Protein AF-A0A7W1QW73-F1 (afdb_monomer)

Secondary structure (DSSP, 8-state):
--EEEEEE--STT----HHHHHHHHHHTGGG-SSEEEEEEE-TT--EEEEEEES-GGG-GGGGGGGTT-SEEEEEEE--SSS-SSSGGGSSPEEETTEEEEEEE--TTHHHHHHHHT---SSS-THHHHHHHHHH---SSHHHHHHHHHHH--S-EEEEEE-

Solvent-accessible surface area (backbone atoms only — not comparable to full-atom values): 8758 Å² total; per-residue (Å²): 101,45,42,72,52,76,50,73,46,91,48,97,87,45,49,53,56,65,70,57,53,50,47,52,40,60,78,40,41,92,24,9,58,40,16,25,17,32,37,32,27,33,83,86,69,49,78,48,73,51,66,46,62,37,41,53,71,84,47,59,75,64,58,61,80,47,52,54,15,34,33,36,41,30,32,26,33,44,70,85,51,45,59,40,88,43,61,69,36,40,42,52,33,61,28,70,95,21,38,32,35,73,41,67,50,54,76,47,34,67,64,49,33,64,76,68,67,56,82,74,89,42,63,26,47,66,40,54,48,19,52,38,30,49,66,40,84,48,93,42,72,70,49,10,48,48,53,30,56,72,72,55,41,65,58,78,46,75,50,74,52,117

Nearest PDB structures (foldseek):
  2j6h-assembly1_B  TM=8.435E-01  e=1.131E-10  Escherichia coli
  1xfg-assembly1_A  TM=8.187E-01  e=6.466E-11  Escherichia coli
  3ooj-assembly1_G  TM=8.002E-01  e=7.279E-10  Escherichia coli
  3ooj-assembly1_D  TM=8.024E-01  e=1.354E-09  Escherichia coli
  3ooj-assembly1_E  TM=8.058E-01  e=2.852E-09  Escherichia coli

Sequence (162 aa):
MCAIFGFIARRPDARVNLRTLAAIARGNVARGPHAFGFAWVDVLGRLRMYKQTGRLVDHLGVLSMARDARMLIGHLRYATHGDAGNNLNNHPHPADGGWIVHNGVLRNYEPLIARHRLRPVSECDSEALGLLIEQSEDPSLSGRVADAVNAADGPLAMLGIW

Foldseek 3Di:
DKDKDKDAAPDLPDFDDLVVVLVVLVVCQVRAAFKKKKWFQFNVRDIDMDIATGRCNVVSVVCVVRRRGNIMMMMRDDDDWAHSNDRLQYDFAAAQNKTKDKDKDQPCLVVLCVVVVNDRPTRHSNNSLRSQLNPDPDPDSVVSNVRSVVPTDTDIDMDMDD

pLDDT: mean 95.49, std 3.44, range [77.88, 98.69]

Structure (mmCIF, N/CA/C/O backbone):
data_AF-A0A7W1QW73-F1
#
_entry.id   AF-A0A7W1QW73-F1
#
loop_
_atom_site.group_PDB
_atom_site.id
_atom_site.type_symbol
_atom_site.label_atom_id
_atom_site.label_alt_id
_atom_site.label_comp_id
_atom_site.label_asym_id
_atom_site.label_entity_id
_atom_site.label_seq_id
_atom_site.pdbx_PDB_ins_code
_atom_site.Cartn_x
_atom_site.Cartn_y
_atom_site.Cartn_z
_atom_site.occupancy
_atom_site.B_iso_or_equiv
_atom_site.auth_seq_id
_atom_site.auth_comp_id
_atom_site.auth_asym_id
_atom_site.auth_atom_id
_atom_site.pdbx_PDB_model_num
ATOM 1 N N . MET A 1 1 ? 12.826 6.881 -5.080 1.00 79.06 1 MET A N 1
ATOM 2 C CA . MET A 1 1 ? 11.588 7.164 -4.315 1.00 79.06 1 MET A CA 1
ATOM 3 C C . MET A 1 1 ? 10.463 6.355 -4.926 1.00 79.06 1 MET A C 1
ATOM 5 O O . MET A 1 1 ? 10.269 6.492 -6.130 1.00 79.06 1 MET A O 1
ATOM 9 N N . CYS A 1 2 ? 9.765 5.552 -4.118 1.00 92.50 2 CYS A N 1
ATOM 10 C CA . CYS A 1 2 ? 8.675 4.666 -4.533 1.00 92.50 2 CYS A CA 1
ATOM 11 C C . CYS A 1 2 ? 7.541 5.403 -5.261 1.00 92.50 2 CYS A C 1
ATOM 13 O O . CYS A 1 2 ? 7.473 6.635 -5.253 1.00 92.50 2 CYS A O 1
ATOM 15 N N . ALA A 1 3 ? 6.620 4.653 -5.865 1.00 95.25 3 ALA A N 1
ATOM 16 C CA . ALA A 1 3 ? 5.359 5.178 -6.385 1.00 95.25 3 ALA A CA 1
ATOM 17 C C . ALA A 1 3 ? 4.173 4.429 -5.773 1.00 95.25 3 ALA A C 1
ATOM 19 O O . ALA A 1 3 ? 4.196 3.205 -5.699 1.00 95.25 3 ALA A O 1
ATOM 20 N N . ILE A 1 4 ? 3.128 5.165 -5.393 1.00 97.25 4 ILE A N 1
ATOM 21 C CA . ILE A 1 4 ? 1.820 4.618 -5.016 1.00 97.25 4 ILE A CA 1
ATOM 22 C C . ILE A 1 4 ? 0.773 5.041 -6.041 1.00 97.25 4 ILE A C 1
ATOM 24 O O . ILE A 1 4 ? 0.885 6.109 -6.644 1.00 97.25 4 ILE A O 1
ATOM 28 N N . PHE A 1 5 ? -0.242 4.211 -6.243 1.00 96.50 5 PHE A N 1
ATOM 29 C CA . PHE A 1 5 ? -1.367 4.507 -7.125 1.00 96.50 5 PHE A CA 1
ATOM 30 C C . PHE A 1 5 ? -2.651 3.880 -6.592 1.00 96.50 5 PHE A C 1
ATOM 32 O O . PHE A 1 5 ? -2.610 2.901 -5.851 1.00 96.50 5 PHE A O 1
ATOM 39 N N . GLY A 1 6 ? -3.795 4.439 -6.984 1.00 95.75 6 GLY A N 1
ATOM 40 C CA . GLY A 1 6 ? -5.100 3.943 -6.573 1.00 95.75 6 GLY A CA 1
ATOM 41 C C . GLY A 1 6 ? -6.162 4.111 -7.654 1.00 95.75 6 GLY A C 1
ATOM 42 O O . GLY A 1 6 ? -6.037 4.944 -8.552 1.00 95.75 6 GLY A O 1
ATOM 43 N N . PHE A 1 7 ? -7.212 3.305 -7.564 1.00 95.38 7 PHE A N 1
ATOM 44 C CA . PHE A 1 7 ? -8.384 3.340 -8.429 1.00 95.38 7 PHE A CA 1
ATOM 45 C C . PHE A 1 7 ? -9.642 3.090 -7.596 1.00 95.38 7 PHE A C 1
ATOM 47 O O . PHE A 1 7 ? -9.661 2.176 -6.775 1.00 95.38 7 PHE A O 1
ATOM 54 N N . ILE A 1 8 ? -10.704 3.863 -7.842 1.00 95.19 8 ILE A N 1
ATOM 55 C CA . ILE A 1 8 ? -12.027 3.665 -7.237 1.00 95.19 8 ILE A CA 1
ATOM 56 C C . ILE A 1 8 ? -13.096 3.798 -8.327 1.00 95.19 8 ILE A C 1
ATOM 58 O O . ILE A 1 8 ? -13.215 4.833 -8.990 1.00 95.19 8 ILE A O 1
ATOM 62 N N . ALA A 1 9 ? -13.900 2.753 -8.503 1.00 93.00 9 ALA A N 1
ATOM 63 C CA . ALA A 1 9 ? -15.020 2.725 -9.432 1.00 93.00 9 ALA A CA 1
ATOM 64 C C . ALA A 1 9 ? -16.237 3.467 -8.859 1.00 93.00 9 ALA A C 1
ATOM 66 O O . ALA A 1 9 ? -16.893 2.985 -7.937 1.00 93.00 9 ALA A O 1
ATOM 67 N N . ARG A 1 10 ? -16.602 4.602 -9.468 1.00 89.31 10 ARG A N 1
ATOM 68 C CA . ARG A 1 10 ? -17.784 5.392 -9.067 1.00 89.31 10 ARG A CA 1
ATOM 69 C C . ARG A 1 10 ? -19.123 4.800 -9.520 1.00 89.31 10 ARG A C 1
ATOM 71 O O . ARG A 1 10 ? -20.143 5.090 -8.909 1.00 89.31 10 ARG A O 1
ATOM 78 N N . ARG A 1 11 ? -19.134 3.989 -10.583 1.00 91.06 11 ARG A N 1
ATOM 79 C CA . ARG A 1 11 ? -20.355 3.359 -11.117 1.00 91.06 11 ARG A CA 1
ATOM 80 C C . ARG A 1 11 ? -20.393 1.859 -10.797 1.00 91.06 11 ARG A C 1
ATOM 82 O O . ARG A 1 11 ? -19.324 1.245 -10.772 1.00 91.06 11 ARG A O 1
ATOM 89 N N . PRO A 1 12 ? -21.577 1.252 -10.589 1.00 83.75 12 PRO A N 1
ATOM 90 C CA . PRO A 1 12 ? -21.711 -0.174 -10.269 1.00 83.75 12 PRO A CA 1
ATOM 91 C C . PRO A 1 12 ? -21.102 -1.139 -11.293 1.00 83.75 12 PRO A C 1
ATOM 93 O O . PRO A 1 12 ? -20.602 -2.202 -10.925 1.00 83.75 12 PRO A O 1
ATOM 96 N N . ASP A 1 13 ? -21.113 -0.764 -12.568 1.00 88.00 13 ASP A N 1
ATOM 97 C CA . ASP A 1 13 ? -20.599 -1.517 -13.718 1.00 88.00 13 ASP A CA 1
ATOM 98 C C . ASP A 1 13 ? -19.109 -1.255 -13.996 1.00 88.00 13 ASP A C 1
ATOM 100 O O . ASP A 1 13 ? -18.450 -2.044 -14.672 1.00 88.00 13 ASP A O 1
ATOM 104 N N . ALA A 1 14 ? -18.550 -0.172 -13.451 1.00 90.75 14 ALA A N 1
ATOM 105 C CA . ALA A 1 14 ? -17.169 0.209 -13.706 1.00 90.75 14 ALA A CA 1
ATOM 106 C C . ALA A 1 14 ? -16.178 -0.727 -13.001 1.00 90.75 14 ALA A C 1
ATOM 108 O O . ALA A 1 14 ? -16.359 -1.114 -11.844 1.00 90.75 14 ALA A O 1
ATOM 109 N N . ARG A 1 15 ? -15.104 -1.062 -13.713 1.00 92.56 15 ARG A N 1
ATOM 110 C CA . ARG A 1 15 ? -13.968 -1.858 -13.237 1.00 92.56 15 ARG A CA 1
ATOM 111 C C . ARG A 1 15 ? -12.676 -1.132 -13.547 1.00 92.56 15 ARG A C 1
ATOM 113 O O . ARG A 1 15 ? -12.665 -0.186 -14.340 1.00 92.56 15 ARG A O 1
ATOM 120 N N . VAL A 1 16 ?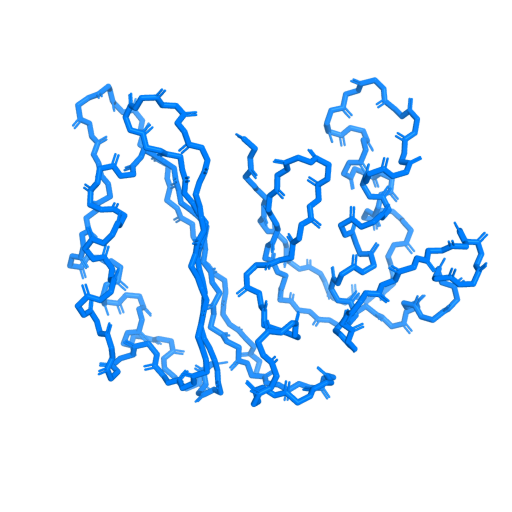 -11.590 -1.587 -12.937 1.00 93.44 16 VAL A N 1
ATOM 121 C CA . VAL A 1 16 ? -10.268 -1.058 -13.249 1.00 93.44 16 VAL A CA 1
ATOM 122 C C . VAL A 1 16 ? -9.937 -1.245 -14.733 1.00 93.44 16 VAL A C 1
ATOM 124 O O . VAL A 1 16 ? -10.201 -2.286 -15.335 1.00 93.44 16 VAL A O 1
ATOM 127 N N . ASN A 1 17 ? -9.340 -0.224 -15.343 1.00 94.25 17 ASN A N 1
ATOM 128 C CA . ASN A 1 17 ? -8.851 -0.318 -16.711 1.00 94.25 17 ASN A CA 1
ATOM 129 C C . ASN A 1 1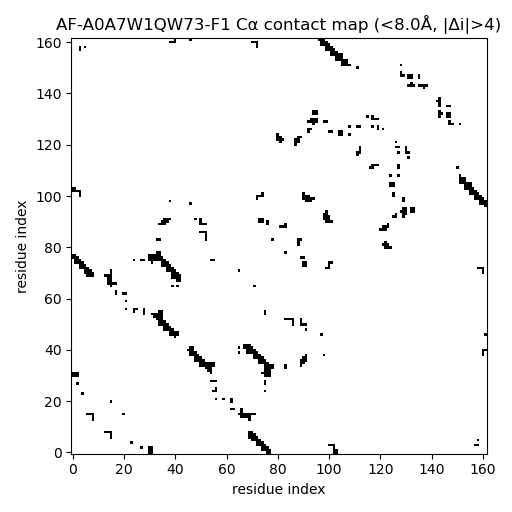7 ? -7.403 -0.828 -16.699 1.00 94.25 17 ASN A C 1
ATOM 131 O O . ASN A 1 17 ? -6.479 -0.101 -16.332 1.00 94.25 17 ASN A O 1
ATOM 135 N N . LEU A 1 18 ? -7.193 -2.071 -17.141 1.00 94.75 18 LEU A N 1
ATOM 136 C CA . LEU A 1 18 ? -5.863 -2.693 -17.165 1.00 94.75 18 LEU A CA 1
ATOM 137 C C . LEU A 1 18 ? -4.853 -1.929 -18.035 1.00 94.75 18 LEU A C 1
ATOM 139 O O . LEU A 1 18 ? -3.668 -1.893 -17.706 1.00 94.75 18 LEU A O 1
ATOM 143 N N . ARG A 1 19 ? -5.302 -1.272 -19.115 1.00 95.56 19 ARG A N 1
ATOM 144 C CA . ARG A 1 19 ? -4.421 -0.430 -19.943 1.00 95.56 19 ARG A CA 1
ATOM 145 C C . ARG A 1 19 ? -3.948 0.791 -19.161 1.00 95.56 19 ARG A C 1
ATOM 147 O O . ARG A 1 19 ? -2.780 1.153 -19.267 1.00 95.56 19 ARG A O 1
ATOM 154 N N . THR A 1 20 ? -4.824 1.382 -18.348 1.00 94.94 20 THR A N 1
ATOM 155 C CA . THR A 1 20 ? -4.475 2.493 -17.454 1.00 94.94 20 THR A CA 1
ATOM 156 C C . THR A 1 20 ? -3.479 2.053 -16.385 1.00 94.94 20 THR A C 1
ATOM 158 O O . THR A 1 20 ? -2.473 2.730 -16.202 1.00 94.94 20 THR A O 1
ATOM 161 N N . LEU A 1 21 ? -3.683 0.899 -15.737 1.00 94.56 21 LEU A N 1
ATOM 162 C CA . LEU A 1 21 ? -2.710 0.370 -14.768 1.00 94.56 21 LEU A CA 1
ATOM 163 C C . LEU A 1 21 ? -1.341 0.120 -15.411 1.00 94.56 21 LEU A C 1
ATOM 165 O O . LEU A 1 21 ? -0.315 0.514 -14.861 1.00 94.56 21 LEU A O 1
ATOM 169 N N . ALA A 1 22 ? -1.316 -0.471 -16.608 1.00 95.44 22 ALA A N 1
ATOM 170 C CA . ALA A 1 22 ? -0.077 -0.681 -17.347 1.00 95.44 22 ALA A CA 1
ATOM 171 C C . ALA A 1 22 ? 0.602 0.644 -17.739 1.00 95.44 22 ALA A C 1
ATOM 173 O O . ALA A 1 22 ? 1.827 0.738 -17.713 1.00 95.44 22 ALA A O 1
ATOM 174 N N . ALA A 1 23 ? -0.168 1.680 -18.084 1.00 96.62 23 ALA A N 1
ATOM 175 C CA . ALA A 1 23 ? 0.370 3.012 -18.356 1.00 96.62 23 ALA A CA 1
ATOM 176 C C . ALA A 1 23 ? 0.980 3.653 -17.098 1.00 96.62 23 ALA A C 1
ATOM 178 O O . ALA A 1 23 ? 2.089 4.178 -17.173 1.00 96.62 23 ALA A O 1
ATOM 179 N N . ILE A 1 24 ? 0.319 3.536 -15.938 1.00 93.75 24 ILE A N 1
ATOM 180 C CA . ILE A 1 24 ? 0.861 3.981 -14.642 1.00 93.75 24 ILE A CA 1
ATOM 181 C C . ILE A 1 24 ? 2.174 3.252 -14.339 1.00 93.75 24 ILE A C 1
ATOM 183 O O . ILE A 1 24 ? 3.159 3.903 -13.990 1.00 93.75 24 ILE A O 1
ATOM 187 N N . ALA A 1 25 ? 2.214 1.928 -14.522 1.00 92.62 25 ALA A N 1
ATOM 188 C CA . ALA A 1 25 ? 3.414 1.123 -14.308 1.00 92.62 25 ALA A CA 1
ATOM 189 C C . ALA A 1 25 ? 4.586 1.596 -15.181 1.00 92.62 25 ALA A C 1
ATOM 191 O O . ALA A 1 25 ? 5.682 1.828 -14.674 1.00 92.62 25 ALA A O 1
ATOM 192 N N . ARG A 1 26 ? 4.348 1.804 -16.484 1.00 94.38 26 ARG A N 1
ATOM 193 C CA . ARG A 1 26 ? 5.371 2.298 -17.421 1.00 94.38 26 ARG A CA 1
ATOM 194 C C . ARG A 1 26 ? 5.846 3.705 -17.069 1.00 94.38 26 ARG A C 1
ATOM 196 O O . ARG A 1 26 ? 7.049 3.941 -17.041 1.00 94.38 26 ARG A O 1
ATOM 203 N N . GLY A 1 27 ? 4.924 4.614 -16.748 1.00 95.00 27 GLY A N 1
ATOM 204 C CA . GLY A 1 27 ? 5.248 5.996 -16.383 1.00 95.00 27 GLY A CA 1
ATOM 205 C C . GLY A 1 27 ? 6.013 6.134 -15.063 1.00 95.00 27 GLY A C 1
ATOM 206 O O . GLY A 1 27 ? 6.638 7.162 -14.827 1.00 95.00 27 GLY A O 1
ATOM 207 N N . ASN A 1 28 ? 5.997 5.104 -14.211 1.00 93.38 28 ASN A N 1
ATOM 208 C CA . ASN A 1 28 ? 6.636 5.122 -12.894 1.00 93.38 28 ASN A CA 1
ATOM 209 C C . ASN A 1 28 ? 7.739 4.061 -12.736 1.00 93.38 28 ASN A C 1
ATOM 211 O O . ASN A 1 28 ? 8.190 3.821 -11.618 1.00 93.38 28 ASN A O 1
ATOM 215 N N . VAL A 1 29 ? 8.218 3.446 -13.823 1.00 89.00 29 VAL A N 1
ATOM 216 C CA . VAL A 1 29 ? 9.227 2.370 -13.757 1.00 89.00 29 VAL A CA 1
ATOM 217 C C . VAL A 1 29 ? 10.500 2.796 -13.016 1.00 89.00 29 VAL A C 1
ATOM 219 O O . VAL A 1 29 ? 11.006 2.054 -12.178 1.00 89.00 29 VAL A O 1
ATOM 222 N N . ALA A 1 30 ? 10.970 4.026 -13.249 1.00 89.69 30 ALA A N 1
ATOM 223 C CA . ALA A 1 30 ? 12.164 4.571 -12.601 1.00 89.69 30 ALA A CA 1
ATOM 224 C C . ALA A 1 30 ? 11.982 4.787 -11.087 1.00 89.69 30 ALA A C 1
ATOM 226 O O . ALA A 1 30 ? 12.958 4.864 -10.345 1.00 89.69 30 ALA A O 1
ATOM 227 N N . ARG A 1 31 ? 10.733 4.878 -10.616 1.00 92.12 31 ARG A N 1
ATOM 228 C CA . ARG A 1 31 ? 10.406 5.091 -9.202 1.00 92.12 31 ARG A CA 1
ATOM 229 C C . ARG A 1 31 ? 10.362 3.803 -8.393 1.00 92.12 31 ARG A C 1
ATOM 231 O O . ARG A 1 31 ? 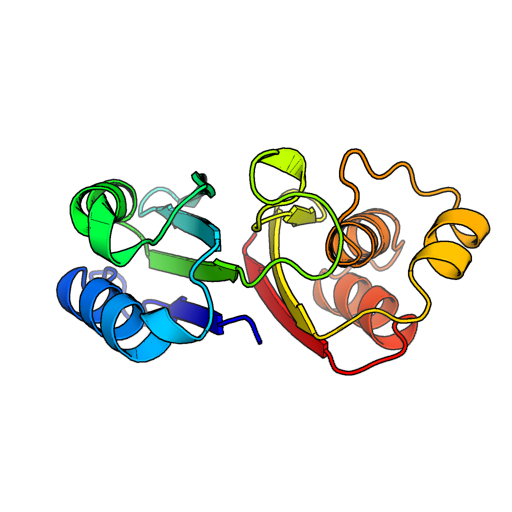10.513 3.874 -7.182 1.00 92.12 31 ARG A O 1
ATOM 238 N N . GLY A 1 32 ? 10.174 2.644 -9.016 1.00 88.69 32 GLY A N 1
ATOM 239 C CA . GLY A 1 32 ? 10.098 1.379 -8.287 1.00 88.69 32 GLY A CA 1
ATOM 240 C C . GLY A 1 32 ? 10.641 0.199 -9.081 1.00 88.69 32 GLY A C 1
ATOM 241 O O . GLY A 1 32 ? 9.853 -0.602 -9.585 1.00 88.69 32 GLY A O 1
ATOM 242 N N . PRO A 1 33 ? 11.975 0.096 -9.210 1.00 92.75 33 PRO A N 1
ATOM 243 C CA . PRO A 1 33 ? 12.602 -0.961 -9.985 1.00 92.75 33 PRO A CA 1
ATOM 244 C C . PRO A 1 33 ? 12.799 -2.277 -9.208 1.00 92.75 33 PRO A C 1
ATOM 246 O O . PRO A 1 33 ? 13.200 -3.265 -9.816 1.00 92.75 33 PRO A O 1
ATOM 249 N N . HIS A 1 34 ? 12.567 -2.309 -7.888 1.00 95.69 34 HIS A N 1
ATOM 250 C CA . HIS A 1 34 ? 12.972 -3.443 -7.042 1.00 95.69 34 HIS A CA 1
ATOM 251 C C . HIS A 1 34 ? 11.844 -4.443 -6.759 1.00 95.69 34 HIS A C 1
ATOM 253 O O . HIS A 1 34 ? 12.100 -5.643 -6.704 1.00 95.69 34 HIS A O 1
ATOM 259 N N . ALA A 1 35 ? 10.608 -3.977 -6.571 1.00 97.19 35 ALA A N 1
ATOM 260 C CA . ALA A 1 35 ? 9.444 -4.837 -6.354 1.00 97.19 35 ALA A CA 1
ATOM 261 C C . ALA A 1 35 ? 8.142 -4.102 -6.686 1.00 97.19 35 ALA A C 1
ATOM 263 O O . ALA A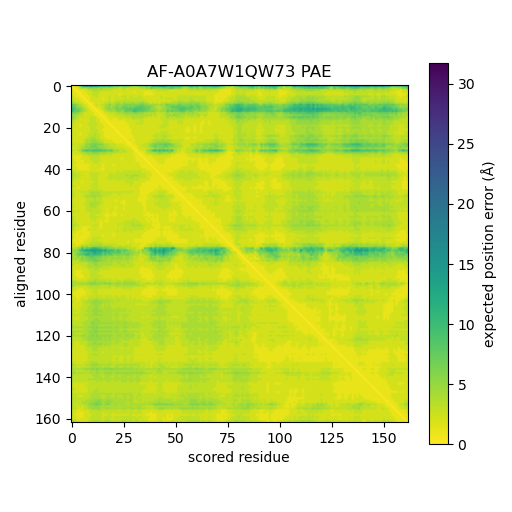 1 35 ? 8.115 -2.873 -6.798 1.00 97.19 35 ALA A O 1
ATOM 264 N N . PHE A 1 36 ? 7.040 -4.837 -6.779 1.00 97.75 36 PHE A N 1
ATOM 265 C CA . PHE A 1 36 ? 5.707 -4.268 -6.924 1.00 97.75 36 PHE A CA 1
ATOM 266 C C . PHE A 1 36 ? 4.667 -5.070 -6.146 1.00 97.75 36 PHE A C 1
ATOM 268 O O . PHE A 1 36 ? 4.842 -6.255 -5.870 1.00 97.75 36 PHE A O 1
ATOM 275 N N . GLY A 1 37 ? 3.548 -4.426 -5.841 1.00 97.94 37 GLY A N 1
ATOM 276 C CA . GLY A 1 37 ? 2.394 -5.095 -5.264 1.00 97.94 37 GLY A CA 1
ATOM 277 C C . GLY A 1 37 ? 1.139 -4.247 -5.343 1.00 97.94 37 GLY A C 1
ATOM 278 O O . GLY A 1 37 ? 1.198 -3.041 -5.584 1.00 97.94 37 GLY A O 1
ATOM 279 N N . PHE A 1 38 ? -0.010 -4.888 -5.188 1.00 98.38 38 PHE A N 1
ATOM 280 C CA . PHE A 1 38 ? -1.315 -4.243 -5.190 1.00 98.38 38 PHE A CA 1
ATOM 281 C C . PHE A 1 38 ? -2.322 -5.052 -4.377 1.00 98.38 38 PHE A C 1
ATOM 283 O O . PHE A 1 38 ? -2.214 -6.272 -4.261 1.00 98.38 38 PHE A O 1
ATOM 290 N N . ALA A 1 39 ? -3.305 -4.352 -3.823 1.00 98.69 39 ALA A N 1
ATOM 291 C CA . ALA A 1 39 ? -4.459 -4.924 -3.144 1.00 98.69 39 ALA A CA 1
ATOM 292 C C . ALA A 1 39 ? -5.736 -4.367 -3.767 1.00 98.69 39 ALA A C 1
ATOM 294 O O . ALA A 1 39 ? -5.759 -3.221 -4.223 1.00 98.69 39 ALA A O 1
ATOM 295 N N . TRP A 1 40 ? -6.786 -5.179 -3.832 1.00 98.56 40 TRP A N 1
ATOM 296 C CA . TRP A 1 40 ? -8.035 -4.801 -4.477 1.00 98.56 40 TRP A CA 1
ATOM 297 C C . TRP A 1 40 ? -9.248 -5.447 -3.824 1.00 98.56 40 TRP A C 1
ATOM 299 O O . TRP A 1 40 ? -9.155 -6.521 -3.234 1.00 98.56 40 TRP A O 1
ATOM 309 N N . VAL A 1 41 ? -10.393 -4.790 -3.997 1.00 97.94 41 VAL A N 1
ATOM 310 C CA . VAL A 1 41 ? -11.715 -5.331 -3.678 1.00 97.94 41 VAL A CA 1
ATOM 311 C C . VAL A 1 41 ? -12.406 -5.684 -4.990 1.00 97.94 41 VAL A C 1
ATOM 313 O O . VAL A 1 41 ? -12.575 -4.821 -5.862 1.00 97.94 41 VAL A O 1
ATOM 316 N N . ASP A 1 42 ? -12.756 -6.960 -5.156 1.00 96.44 42 ASP A N 1
ATOM 317 C CA . ASP A 1 42 ? -13.430 -7.467 -6.354 1.00 96.44 42 ASP A CA 1
ATOM 318 C C . ASP A 1 42 ? -14.939 -7.147 -6.371 1.00 96.44 42 ASP A C 1
ATOM 320 O O . ASP A 1 42 ? -15.491 -6.507 -5.472 1.00 96.44 42 ASP A O 1
ATOM 324 N N . VAL A 1 43 ? -15.636 -7.556 -7.433 1.00 95.12 43 VAL A N 1
ATOM 325 C CA . VAL A 1 43 ? -17.084 -7.311 -7.589 1.00 95.12 43 VAL A CA 1
ATOM 326 C C . VAL A 1 43 ? -17.953 -7.991 -6.543 1.00 95.12 43 VAL A C 1
ATOM 328 O O . VAL A 1 43 ? -19.101 -7.588 -6.372 1.00 95.12 43 VAL A O 1
ATOM 331 N N . LEU A 1 44 ? -17.424 -9.019 -5.883 1.00 95.31 44 LEU A N 1
ATOM 332 C CA . LEU A 1 44 ? -18.097 -9.764 -4.827 1.00 95.31 44 LEU A CA 1
ATOM 333 C C . LEU A 1 44 ? -17.764 -9.194 -3.442 1.00 95.31 44 LEU A C 1
ATOM 335 O O . LEU A 1 44 ? -18.180 -9.770 -2.441 1.00 95.31 44 LEU A O 1
ATOM 339 N N . GLY A 1 45 ? -17.007 -8.093 -3.378 1.00 95.25 45 GLY A N 1
ATOM 340 C CA . GLY A 1 45 ? -16.573 -7.477 -2.129 1.00 95.25 45 GLY A CA 1
ATOM 341 C C . GLY A 1 45 ? -15.408 -8.204 -1.458 1.00 95.25 45 GLY A C 1
ATOM 342 O O . GLY A 1 45 ? -15.169 -7.983 -0.278 1.00 95.25 45 GLY A O 1
ATOM 343 N N . ARG A 1 46 ? -14.685 -9.086 -2.164 1.00 97.38 46 ARG A N 1
ATOM 344 C CA . ARG A 1 46 ? -13.565 -9.824 -1.563 1.00 97.38 46 ARG A CA 1
ATOM 345 C C . ARG A 1 46 ? -12.287 -9.014 -1.668 1.00 97.38 46 ARG A C 1
ATOM 347 O O . ARG A 1 46 ? -11.892 -8.620 -2.769 1.00 97.38 46 ARG A O 1
ATOM 354 N N . LEU A 1 47 ? -11.623 -8.845 -0.533 1.00 98.44 47 LEU A N 1
ATOM 355 C CA . LEU A 1 47 ? -10.307 -8.238 -0.441 1.00 98.44 47 LEU A CA 1
ATOM 356 C C . LEU A 1 47 ? -9.222 -9.249 -0.836 1.00 98.44 47 LEU A C 1
ATOM 358 O O . LEU A 1 47 ? -9.182 -10.374 -0.338 1.00 98.44 47 LEU A O 1
ATOM 362 N N . ARG A 1 48 ? -8.344 -8.856 -1.758 1.00 98.38 48 ARG A N 1
ATOM 363 C CA . ARG A 1 48 ? -7.249 -9.683 -2.281 1.00 98.38 48 ARG A CA 1
ATOM 364 C C . ARG A 1 48 ? -5.985 -8.852 -2.423 1.00 98.38 48 ARG A C 1
ATOM 366 O O . ARG A 1 48 ? -6.055 -7.631 -2.549 1.00 98.38 48 ARG A O 1
ATOM 373 N N . MET A 1 49 ? -4.833 -9.512 -2.455 1.00 98.25 49 MET A N 1
ATOM 374 C CA . MET A 1 49 ? -3.559 -8.847 -2.697 1.00 98.25 49 MET A CA 1
ATOM 375 C C . MET A 1 49 ? -2.588 -9.725 -3.482 1.00 98.25 49 MET A C 1
ATOM 377 O O . MET A 1 49 ? -2.731 -10.946 -3.542 1.00 98.25 49 MET A O 1
ATOM 381 N N . TYR A 1 50 ? -1.610 -9.078 -4.107 1.00 98.38 50 TYR A N 1
ATOM 382 C CA . TYR A 1 50 ? -0.497 -9.719 -4.791 1.00 98.38 50 TYR A CA 1
ATOM 383 C C . TYR A 1 50 ? 0.752 -8.845 -4.667 1.00 98.38 50 TYR A C 1
ATOM 385 O O . TYR A 1 50 ? 0.662 -7.622 -4.785 1.00 98.38 50 TYR A O 1
ATOM 393 N N . LYS A 1 51 ? 1.921 -9.456 -4.453 1.00 97.94 51 LYS A N 1
ATOM 394 C CA . LYS A 1 51 ? 3.217 -8.766 -4.469 1.00 97.94 51 LYS A CA 1
ATOM 395 C C . LYS A 1 51 ? 4.338 -9.678 -4.943 1.00 97.94 51 LYS A C 1
ATOM 397 O O . LYS A 1 51 ? 4.293 -10.884 -4.711 1.00 97.94 51 LYS A O 1
ATOM 402 N N . GLN A 1 52 ? 5.332 -9.091 -5.599 1.00 96.44 52 GLN A N 1
ATOM 403 C CA . GLN A 1 52 ? 6.488 -9.804 -6.128 1.00 96.44 52 GLN A CA 1
ATOM 404 C C . GLN A 1 52 ? 7.698 -8.870 -6.264 1.00 96.44 52 GLN A C 1
ATOM 406 O O . GLN A 1 52 ? 7.558 -7.687 -6.583 1.00 96.44 52 GLN A O 1
ATOM 411 N N . THR A 1 53 ? 8.897 -9.421 -6.089 1.00 96.88 53 THR A N 1
ATOM 412 C CA . THR A 1 53 ? 10.166 -8.809 -6.504 1.00 96.88 53 THR A CA 1
ATOM 413 C C . THR A 1 53 ? 10.233 -8.608 -8.025 1.00 96.88 53 THR A C 1
ATOM 415 O O . THR A 1 53 ? 9.639 -9.357 -8.807 1.00 96.88 53 THR A O 1
ATOM 418 N N . GLY A 1 54 ? 10.997 -7.601 -8.446 1.00 95.25 54 GLY A N 1
ATOM 419 C CA . GLY A 1 54 ? 11.203 -7.222 -9.840 1.00 95.25 54 GLY A CA 1
ATOM 420 C C . GLY A 1 54 ? 10.368 -6.014 -10.259 1.00 95.25 54 GLY A C 1
ATOM 421 O O . GLY A 1 54 ? 9.738 -5.336 -9.447 1.00 95.25 54 GLY A O 1
ATOM 422 N N . ARG A 1 55 ? 10.373 -5.718 -11.560 1.00 95.31 55 ARG A N 1
ATOM 423 C CA . ARG A 1 55 ? 9.696 -4.540 -12.118 1.00 95.31 55 ARG A CA 1
ATOM 424 C C . ARG A 1 55 ? 8.328 -4.932 -12.657 1.00 95.31 55 ARG A C 1
ATOM 426 O O . ARG A 1 55 ? 8.228 -5.827 -13.490 1.00 95.31 55 ARG A O 1
ATOM 433 N N . LEU A 1 56 ? 7.275 -4.199 -12.287 1.00 95.88 56 LEU A N 1
ATOM 434 C CA . LEU A 1 56 ? 5.918 -4.475 -12.789 1.00 95.88 56 LEU A CA 1
ATOM 435 C C . LEU A 1 56 ? 5.830 -4.447 -14.327 1.00 95.88 56 LEU A C 1
ATOM 437 O O . LEU A 1 56 ? 5.050 -5.191 -14.916 1.00 95.88 56 LEU A O 1
ATOM 441 N N . VAL A 1 57 ? 6.636 -3.612 -14.990 1.00 95.81 57 VAL A N 1
ATOM 442 C CA . VAL A 1 57 ? 6.656 -3.516 -16.461 1.00 95.81 57 VAL A CA 1
ATOM 443 C C . VAL A 1 57 ? 7.076 -4.816 -17.153 1.00 95.81 57 VAL A C 1
ATOM 445 O O . VAL A 1 57 ? 6.631 -5.053 -18.273 1.00 95.81 57 VAL A O 1
ATOM 448 N N . ASP A 1 58 ? 7.848 -5.670 -16.478 1.00 96.69 58 ASP A N 1
ATOM 449 C CA . ASP A 1 58 ? 8.274 -6.977 -16.993 1.00 96.69 58 ASP A CA 1
ATOM 450 C C . ASP A 1 58 ? 7.206 -8.064 -16.750 1.00 96.69 58 ASP A C 1
ATOM 452 O O . ASP A 1 58 ? 7.263 -9.148 -17.324 1.00 96.69 58 ASP A O 1
ATOM 456 N N . HIS A 1 59 ? 6.194 -7.765 -15.925 1.00 96.62 59 HIS A N 1
ATOM 457 C CA . HIS A 1 59 ? 5.181 -8.713 -15.452 1.00 96.62 59 HIS A CA 1
ATOM 458 C C . HIS A 1 59 ? 3.744 -8.211 -15.643 1.00 96.62 59 HIS A C 1
ATOM 460 O O . HIS A 1 59 ? 2.842 -8.628 -14.924 1.00 96.62 59 HIS A O 1
ATOM 466 N N . LEU A 1 60 ? 3.479 -7.340 -16.623 1.00 96.44 60 LEU A N 1
ATOM 467 C CA . LEU A 1 60 ? 2.166 -6.69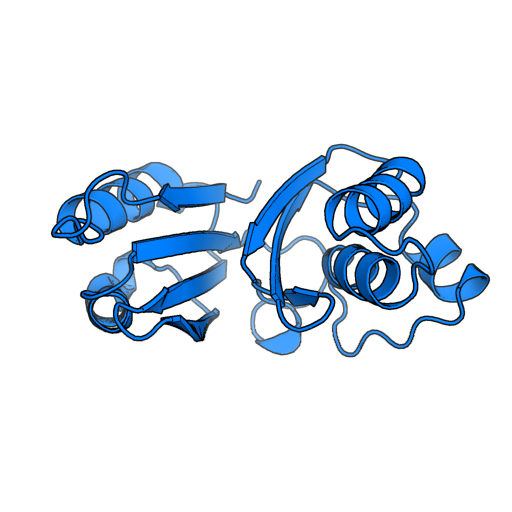0 -16.798 1.00 96.44 60 LEU A CA 1
ATOM 468 C C . LEU A 1 60 ? 0.962 -7.652 -16.861 1.00 96.44 60 LEU A C 1
ATOM 470 O O . LEU A 1 60 ? -0.152 -7.250 -16.526 1.00 96.44 60 LEU A O 1
ATOM 474 N N . GLY A 1 61 ? 1.163 -8.916 -17.252 1.00 97.25 61 GLY A N 1
ATOM 475 C CA . GLY A 1 61 ? 0.116 -9.944 -17.258 1.00 97.25 61 GLY A CA 1
ATOM 476 C C . GLY A 1 61 ? -0.525 -10.198 -15.885 1.00 97.25 61 GLY A C 1
ATOM 477 O O . GLY A 1 61 ? -1.719 -10.499 -15.826 1.00 97.25 61 GLY A O 1
ATOM 478 N N . VAL A 1 62 ? 0.206 -9.996 -14.782 1.00 97.62 62 VAL A N 1
ATOM 479 C CA . VAL A 1 62 ? -0.312 -10.196 -13.412 1.00 97.62 62 VAL A CA 1
ATOM 480 C C . VAL A 1 62 ? -1.424 -9.210 -13.048 1.00 97.62 62 VAL A C 1
ATOM 482 O O . VAL A 1 62 ? -2.268 -9.517 -12.213 1.00 97.62 62 VAL A O 1
ATOM 485 N N . LEU A 1 63 ? -1.510 -8.059 -13.729 1.00 96.81 63 LEU A N 1
ATOM 486 C CA . LEU A 1 63 ? -2.588 -7.083 -13.524 1.00 96.81 63 LEU A CA 1
ATOM 487 C C . LEU A 1 63 ? -3.972 -7.666 -13.850 1.00 96.81 63 LEU A C 1
ATOM 489 O O . LEU A 1 63 ? -4.981 -7.184 -13.339 1.00 96.81 63 LEU A O 1
ATOM 493 N N . SER A 1 64 ? -4.036 -8.721 -14.670 1.00 97.62 64 SER A N 1
ATOM 494 C CA . SER A 1 64 ? -5.288 -9.417 -14.987 1.00 97.62 64 SER A CA 1
ATOM 495 C C . SER A 1 64 ? -5.960 -10.062 -13.768 1.00 97.62 64 SER A C 1
ATOM 497 O O . SER A 1 64 ? -7.179 -10.236 -13.791 1.00 97.62 64 SER A O 1
ATOM 499 N N . MET A 1 65 ? -5.213 -10.333 -12.688 1.00 97.50 65 MET A N 1
ATOM 500 C CA . MET A 1 65 ? -5.766 -10.813 -11.413 1.00 97.50 65 MET A CA 1
ATOM 501 C C . MET A 1 65 ? -6.774 -9.829 -10.810 1.00 97.50 65 MET A C 1
ATOM 503 O O . MET A 1 65 ? -7.723 -10.248 -10.159 1.00 97.50 65 MET A O 1
ATOM 507 N N . ALA A 1 66 ? -6.591 -8.532 -11.067 1.00 97.06 66 ALA A N 1
ATOM 508 C CA . ALA A 1 66 ? -7.447 -7.462 -10.574 1.00 97.06 66 ALA A CA 1
ATOM 509 C C . ALA A 1 66 ? -8.454 -6.971 -11.629 1.00 97.06 66 ALA A C 1
ATOM 511 O O . ALA A 1 66 ? -8.988 -5.873 -11.506 1.00 97.06 66 ALA A O 1
ATOM 512 N N . ARG A 1 67 ? -8.721 -7.734 -12.700 1.00 96.38 67 ARG A N 1
ATOM 513 C CA . ARG A 1 67 ? -9.573 -7.275 -13.820 1.00 96.38 67 ARG A CA 1
ATOM 514 C C . ARG A 1 67 ? -11.007 -6.914 -13.427 1.00 96.38 67 ARG A C 1
ATOM 516 O O . ARG A 1 67 ? -11.662 -6.155 -14.135 1.00 96.38 67 ARG A O 1
ATOM 523 N N . ASP A 1 68 ? -11.494 -7.483 -12.335 1.00 96.06 68 ASP A N 1
ATOM 524 C CA . ASP A 1 68 ? -12.817 -7.252 -11.768 1.00 96.06 68 ASP A CA 1
ATOM 525 C C . ASP A 1 68 ? -12.772 -6.314 -10.547 1.00 96.06 68 ASP A C 1
ATOM 527 O O . ASP A 1 68 ? -13.792 -6.086 -9.899 1.00 96.06 68 ASP A O 1
ATOM 531 N N . ALA A 1 69 ? -11.618 -5.706 -10.259 1.00 97.38 69 ALA A N 1
ATOM 532 C CA . ALA A 1 69 ? -11.464 -4.781 -9.150 1.00 97.38 69 ALA A CA 1
ATOM 533 C C . ALA A 1 69 ? -12.399 -3.576 -9.287 1.00 97.38 69 ALA A C 1
ATOM 535 O O . ALA A 1 69 ? -12.442 -2.886 -10.316 1.00 97.38 69 ALA A O 1
ATOM 536 N N . ARG A 1 70 ? -13.112 -3.295 -8.196 1.00 96.69 70 ARG A N 1
ATOM 537 C CA . ARG A 1 70 ? -13.880 -2.064 -7.992 1.00 96.69 70 ARG A CA 1
ATOM 538 C C . ARG A 1 70 ? -13.063 -0.994 -7.291 1.00 96.69 70 ARG A C 1
ATOM 540 O O . ARG A 1 70 ? -13.268 0.189 -7.548 1.00 96.69 70 ARG A O 1
ATOM 547 N N . MET A 1 71 ? -12.138 -1.406 -6.438 1.00 97.44 71 MET A N 1
ATOM 548 C CA . MET A 1 71 ? -11.185 -0.542 -5.754 1.00 97.44 71 MET A CA 1
ATOM 549 C C . MET A 1 71 ? -9.826 -1.223 -5.789 1.00 97.44 71 MET A C 1
ATOM 551 O O . MET A 1 71 ? -9.764 -2.447 -5.695 1.00 97.44 71 MET A O 1
ATOM 555 N N . LEU A 1 72 ? -8.755 -0.457 -5.963 1.00 98.12 72 LEU A N 1
ATOM 556 C CA . LEU A 1 72 ? -7.393 -0.980 -5.985 1.00 98.12 72 LEU A CA 1
ATOM 557 C C . LEU A 1 72 ? -6.428 0.062 -5.435 1.00 98.12 72 LEU A C 1
ATOM 559 O O . LEU A 1 72 ? -6.547 1.240 -5.763 1.00 98.12 72 LEU A O 1
ATOM 563 N N . ILE A 1 73 ? -5.441 -0.391 -4.671 1.00 98.50 73 ILE A N 1
ATOM 564 C CA . ILE A 1 73 ? -4.236 0.365 -4.326 1.00 98.50 73 ILE A CA 1
ATOM 565 C C . ILE A 1 73 ? -3.016 -0.419 -4.799 1.00 98.50 73 ILE A C 1
ATOM 567 O O . ILE A 1 73 ? -3.042 -1.649 -4.844 1.00 98.50 73 ILE A O 1
ATOM 571 N N . GLY A 1 74 ? -1.938 0.268 -5.147 1.00 97.88 74 GLY A N 1
ATOM 572 C CA . GLY A 1 74 ? -0.713 -0.380 -5.586 1.00 97.88 74 GLY A CA 1
ATOM 573 C C . GLY A 1 74 ? 0.536 0.423 -5.285 1.00 97.88 74 GLY A C 1
ATOM 574 O O . GLY A 1 74 ? 0.484 1.625 -5.023 1.00 97.88 74 GLY A O 1
ATOM 575 N N . HIS A 1 75 ? 1.660 -0.283 -5.310 1.00 98.06 75 HIS A N 1
ATOM 576 C CA . HIS A 1 75 ? 2.972 0.218 -4.951 1.00 98.06 75 HIS A CA 1
ATOM 577 C C . HIS A 1 75 ? 4.042 -0.316 -5.904 1.00 98.06 75 HIS A C 1
ATOM 579 O O . HIS A 1 75 ? 4.060 -1.503 -6.236 1.00 98.06 75 HIS A O 1
ATOM 585 N N . LEU A 1 76 ? 4.959 0.560 -6.304 1.00 96.69 76 LEU A N 1
ATOM 586 C CA . LEU A 1 76 ? 6.213 0.224 -6.970 1.00 96.69 76 LEU A CA 1
ATOM 587 C C . LEU A 1 76 ? 7.349 0.608 -6.025 1.00 96.69 76 LEU A C 1
ATOM 589 O O . LEU A 1 76 ? 7.521 1.785 -5.696 1.00 96.69 76 LEU A O 1
ATOM 593 N N . ARG A 1 77 ? 8.110 -0.390 -5.578 1.00 94.38 77 ARG A N 1
ATOM 594 C CA . ARG A 1 77 ? 9.096 -0.261 -4.509 1.00 94.38 77 ARG A CA 1
ATOM 595 C C . ARG A 1 77 ? 10.469 0.105 -5.043 1.00 94.38 77 ARG A C 1
ATOM 597 O O . ARG A 1 77 ? 11.025 -0.560 -5.917 1.00 94.38 77 ARG A O 1
ATOM 604 N N . TYR A 1 78 ? 11.038 1.126 -4.421 1.00 91.69 78 TYR A N 1
ATOM 605 C CA . TYR A 1 78 ? 12.463 1.401 -4.388 1.00 91.69 78 TYR A CA 1
ATOM 606 C C . TYR A 1 78 ? 12.937 1.091 -2.970 1.00 91.69 78 TYR A C 1
ATOM 608 O O . TYR A 1 78 ? 12.676 1.867 -2.057 1.00 91.69 78 TYR A O 1
ATOM 616 N N . ALA A 1 79 ? 13.550 -0.074 -2.777 1.00 84.31 79 ALA A N 1
ATOM 617 C CA . ALA A 1 79 ? 14.021 -0.514 -1.464 1.00 84.31 79 ALA A CA 1
ATOM 618 C C . ALA A 1 79 ? 14.955 0.523 -0.806 1.00 84.31 79 ALA A C 1
ATOM 620 O O . ALA A 1 79 ? 15.929 0.956 -1.422 1.00 84.31 79 ALA A O 1
ATOM 621 N 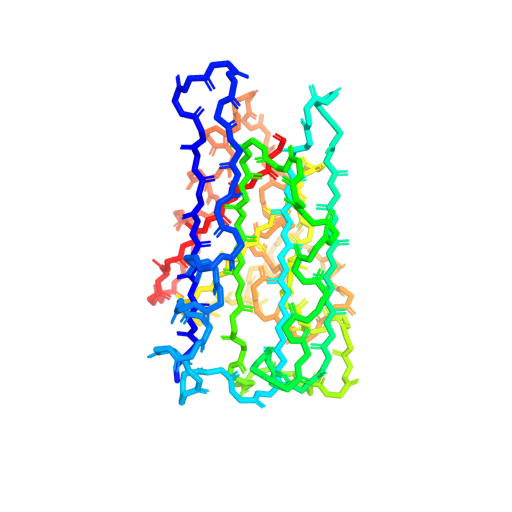N . THR A 1 80 ? 14.627 0.910 0.427 1.00 77.88 80 THR A N 1
ATOM 622 C CA . THR A 1 80 ? 15.417 1.792 1.305 1.00 77.88 80 THR A CA 1
ATOM 623 C C . THR A 1 80 ? 15.727 1.089 2.627 1.00 77.88 80 THR A C 1
ATOM 625 O O . THR A 1 80 ? 16.885 1.037 3.019 1.00 77.88 80 THR A O 1
ATOM 628 N N . HIS A 1 81 ? 14.714 0.479 3.250 1.00 82.44 81 HIS A N 1
ATOM 629 C CA . HIS A 1 81 ? 14.832 -0.428 4.398 1.00 82.44 81 HIS A CA 1
ATOM 630 C C . HIS A 1 81 ? 14.345 -1.827 4.021 1.00 82.44 81 HIS A C 1
ATOM 632 O O . HIS A 1 81 ? 13.301 -1.942 3.373 1.00 82.44 81 HIS A O 1
ATOM 638 N N . GLY A 1 82 ? 15.085 -2.862 4.430 1.00 85.25 82 GLY A N 1
ATOM 639 C CA . GLY A 1 82 ? 14.809 -4.269 4.127 1.00 85.25 82 GLY A CA 1
ATOM 640 C C . GLY A 1 82 ? 15.095 -4.661 2.675 1.00 85.25 82 GLY A C 1
ATOM 641 O O . GLY A 1 82 ? 14.851 -3.895 1.738 1.00 85.25 82 GLY A O 1
ATOM 642 N N . ASP A 1 83 ? 15.555 -5.890 2.454 1.00 91.06 83 ASP A N 1
ATOM 643 C CA . ASP A 1 83 ? 15.807 -6.397 1.100 1.00 91.06 83 ASP A CA 1
ATOM 644 C C . ASP A 1 83 ? 14.496 -6.561 0.299 1.00 91.06 83 ASP A C 1
ATOM 646 O O . ASP A 1 83 ? 13.469 -6.978 0.836 1.00 91.06 83 ASP A O 1
ATOM 650 N N . ALA A 1 84 ? 14.505 -6.223 -0.993 1.00 90.56 84 ALA A N 1
ATOM 651 C CA . ALA A 1 84 ? 13.400 -6.493 -1.920 1.00 90.56 84 ALA A CA 1
ATOM 652 C C . ALA A 1 84 ? 13.357 -7.925 -2.444 1.00 90.56 84 ALA A C 1
ATOM 654 O O . ALA A 1 84 ? 12.301 -8.336 -2.936 1.00 90.56 84 ALA A O 1
ATOM 655 N N . GLY A 1 85 ? 14.441 -8.689 -2.288 1.00 93.00 85 GLY A N 1
ATOM 656 C CA . GLY A 1 85 ? 14.437 -10.140 -2.470 1.00 93.00 85 GLY A CA 1
ATOM 657 C C . GLY A 1 85 ? 13.505 -10.858 -1.488 1.00 93.00 85 GLY A C 1
ATOM 658 O O . GLY A 1 85 ? 12.907 -11.874 -1.837 1.00 93.00 85 GLY A O 1
ATOM 659 N N . ASN A 1 86 ? 13.295 -10.291 -0.296 1.00 95.19 86 ASN A N 1
ATOM 660 C CA . ASN A 1 86 ? 12.315 -10.785 0.664 1.00 95.19 86 ASN A CA 1
ATOM 661 C C . ASN A 1 86 ? 10.940 -10.130 0.445 1.00 95.19 86 ASN A C 1
ATOM 663 O O . ASN A 1 86 ? 10.730 -8.951 0.737 1.00 95.19 86 ASN A O 1
ATOM 667 N N . ASN A 1 87 ? 9.961 -10.917 -0.008 1.00 94.88 87 ASN A N 1
ATOM 668 C CA . ASN A 1 87 ? 8.599 -10.430 -0.244 1.00 94.88 87 ASN A CA 1
ATOM 669 C C . ASN A 1 87 ? 7.875 -9.925 1.014 1.00 94.88 87 ASN A C 1
ATOM 671 O O . ASN A 1 87 ? 6.916 -9.163 0.872 1.00 94.88 87 ASN A O 1
ATOM 675 N N . LEU A 1 88 ? 8.315 -10.285 2.225 1.00 96.31 88 LEU A N 1
ATOM 676 C CA . LEU A 1 88 ? 7.756 -9.728 3.463 1.00 96.31 88 LEU A CA 1
ATOM 677 C C . LEU A 1 88 ? 7.957 -8.209 3.541 1.00 96.31 88 LEU A C 1
ATOM 679 O O . LEU A 1 88 ? 7.050 -7.501 3.967 1.00 96.31 88 LEU A O 1
ATOM 683 N N . ASN A 1 89 ? 9.079 -7.708 3.021 1.00 96.56 89 ASN A N 1
ATOM 684 C CA . ASN A 1 89 ? 9.428 -6.285 3.000 1.00 96.56 89 ASN A CA 1
ATOM 685 C C . ASN A 1 89 ? 8.723 -5.497 1.884 1.00 96.56 89 ASN A C 1
ATOM 687 O O . ASN A 1 89 ? 8.875 -4.281 1.784 1.00 96.56 89 ASN A O 1
ATOM 691 N N . ASN A 1 90 ? 8.015 -6.182 0.983 1.00 97.44 90 ASN A N 1
ATOM 692 C CA . ASN A 1 90 ? 7.346 -5.554 -0.148 1.00 97.44 90 ASN A CA 1
ATOM 693 C C . ASN A 1 90 ? 5.912 -5.167 0.230 1.00 97.44 90 ASN A C 1
ATOM 695 O O . ASN A 1 90 ? 5.182 -5.960 0.826 1.00 97.44 90 ASN A O 1
ATOM 699 N N . HIS A 1 91 ? 5.481 -3.977 -0.184 1.00 97.88 91 HIS A N 1
ATOM 700 C CA . HIS A 1 91 ? 4.082 -3.567 -0.094 1.00 97.88 91 HIS A CA 1
ATOM 701 C C . HIS A 1 91 ? 3.167 -4.443 -0.970 1.00 97.88 91 HIS A C 1
ATOM 703 O O . HIS A 1 91 ? 3.614 -4.958 -2.000 1.00 97.88 91 HIS A O 1
ATOM 709 N N . PRO A 1 92 ? 1.870 -4.556 -0.631 1.00 98.31 92 PRO A N 1
ATOM 710 C CA . PRO A 1 92 ? 1.218 -3.956 0.536 1.00 98.31 92 PRO A CA 1
ATOM 711 C C . PRO A 1 92 ? 1.546 -4.663 1.865 1.00 98.31 92 PRO A C 1
ATOM 713 O O . PRO A 1 92 ? 1.908 -5.846 1.881 1.00 98.31 92 PRO A O 1
ATOM 716 N N . HIS A 1 93 ? 1.402 -3.916 2.963 1.00 98.00 93 HIS A N 1
ATOM 717 C CA . HIS A 1 93 ? 1.489 -4.415 4.342 1.00 98.00 93 HIS A CA 1
ATOM 718 C C . HIS A 1 93 ? 0.086 -4.544 4.954 1.00 98.00 93 HIS A C 1
ATOM 720 O O . HIS A 1 93 ? -0.794 -3.764 4.576 1.00 98.00 93 HIS A O 1
ATOM 726 N N . PRO A 1 94 ? -0.148 -5.525 5.841 1.00 97.25 94 PRO A N 1
ATOM 727 C CA . PRO A 1 94 ? -1.436 -5.693 6.512 1.00 97.25 94 PRO A CA 1
ATOM 728 C C . PRO A 1 94 ? -1.724 -4.520 7.461 1.00 97.25 94 PRO A C 1
ATOM 730 O O . PRO A 1 94 ? -0.795 -3.938 8.020 1.00 97.25 94 PRO A O 1
ATOM 733 N N . ALA A 1 95 ? -3.001 -4.174 7.629 1.00 97.06 95 ALA A N 1
ATOM 734 C CA . ALA A 1 95 ? -3.454 -3.158 8.580 1.00 97.06 95 ALA A CA 1
ATOM 735 C C . ALA A 1 95 ? -4.921 -3.396 8.964 1.00 97.06 95 ALA A C 1
ATOM 737 O O . ALA A 1 95 ? -5.808 -3.071 8.176 1.00 97.06 95 ALA A O 1
ATOM 738 N N . ASP A 1 96 ? -5.184 -3.946 10.153 1.00 93.69 96 ASP A N 1
ATOM 739 C CA . ASP A 1 96 ? -6.546 -4.094 10.699 1.00 93.69 96 ASP A CA 1
ATOM 740 C C . ASP A 1 96 ? -7.536 -4.771 9.722 1.00 93.69 96 ASP A C 1
ATOM 742 O O . ASP A 1 96 ? -8.523 -4.191 9.271 1.00 93.69 96 ASP A O 1
ATOM 7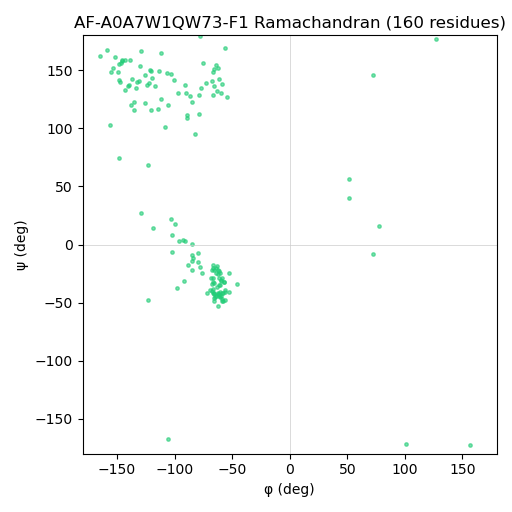46 N N . GLY A 1 97 ? -7.194 -5.980 9.267 1.00 94.75 97 GLY A N 1
ATOM 747 C CA . GLY A 1 97 ? -7.973 -6.719 8.262 1.00 94.75 97 GLY A CA 1
ATOM 748 C C . GLY A 1 97 ? -7.891 -6.167 6.829 1.00 94.75 97 GLY A C 1
ATOM 749 O O . GLY A 1 97 ? -8.350 -6.832 5.901 1.00 94.75 97 GLY A O 1
ATOM 750 N N . GLY A 1 98 ? -7.276 -4.998 6.636 1.00 97.62 98 GLY A N 1
ATOM 751 C CA . GLY A 1 98 ? -7.019 -4.358 5.351 1.00 97.62 98 GLY A CA 1
ATOM 752 C C . GLY A 1 98 ? -5.564 -4.434 4.893 1.00 97.62 98 GLY A C 1
ATOM 753 O O . GLY A 1 98 ? -4.726 -5.152 5.446 1.00 97.62 98 GLY A O 1
ATOM 754 N N . TRP A 1 99 ? -5.260 -3.644 3.866 1.00 98.50 99 TRP A N 1
ATOM 755 C CA . TRP A 1 99 ? -3.930 -3.504 3.279 1.00 98.50 99 TRP A CA 1
ATOM 756 C C . TRP A 1 99 ? -3.567 -2.036 3.090 1.00 98.50 99 TRP A C 1
ATOM 758 O O . TRP A 1 99 ? -4.386 -1.252 2.613 1.00 98.50 99 TRP A O 1
ATOM 768 N N . ILE A 1 100 ? -2.311 -1.685 3.370 1.00 98.50 100 ILE A N 1
ATOM 769 C CA . ILE A 1 100 ? -1.764 -0.347 3.132 1.00 98.50 100 ILE A CA 1
ATOM 770 C C . ILE A 1 100 ? -0.570 -0.363 2.177 1.00 98.50 100 ILE A C 1
ATOM 772 O O . ILE A 1 100 ? 0.234 -1.300 2.127 1.00 98.50 100 ILE A O 1
ATOM 776 N N . VAL A 1 101 ? -0.436 0.729 1.429 1.00 98.25 101 VAL A N 1
ATOM 777 C CA . VAL A 1 101 ? 0.771 1.089 0.682 1.00 98.25 101 VAL A CA 1
ATOM 778 C C . VAL A 1 101 ? 1.259 2.454 1.144 1.00 98.25 101 VAL A C 1
ATOM 780 O O . VAL A 1 101 ? 0.453 3.358 1.350 1.00 98.25 101 VAL A O 1
ATOM 783 N N . HIS A 1 102 ? 2.572 2.616 1.288 1.00 96.62 102 HIS A N 1
ATOM 784 C CA . HIS A 1 102 ? 3.182 3.830 1.822 1.00 96.62 102 HIS A CA 1
ATOM 785 C C . HIS A 1 102 ? 4.356 4.263 0.941 1.00 96.62 102 HIS A C 1
ATOM 787 O O . HIS A 1 102 ? 5.179 3.445 0.545 1.00 96.62 102 HIS A O 1
ATOM 793 N N . ASN A 1 103 ? 4.426 5.554 0.626 1.00 95.50 103 ASN A N 1
ATOM 794 C CA . ASN A 1 103 ? 5.601 6.187 0.044 1.00 95.50 103 ASN A CA 1
ATOM 795 C C . ASN A 1 103 ? 6.076 7.297 0.977 1.00 95.50 103 ASN A C 1
ATOM 797 O O . ASN A 1 103 ? 5.380 8.296 1.165 1.00 95.50 103 ASN A O 1
ATOM 801 N N . GLY A 1 104 ? 7.276 7.123 1.510 1.00 93.56 104 GLY A N 1
ATOM 802 C CA . GLY A 1 104 ? 7.805 7.969 2.561 1.00 93.56 104 GLY A CA 1
ATOM 803 C C . GLY A 1 104 ? 8.879 7.242 3.353 1.00 93.56 104 GLY A C 1
ATOM 804 O O . GLY A 1 104 ? 9.310 6.157 2.963 1.00 93.56 104 GLY A O 1
ATOM 805 N N . VAL A 1 105 ? 9.318 7.865 4.442 1.00 93.56 105 VAL A N 1
ATOM 806 C CA . VAL A 1 105 ? 10.231 7.256 5.415 1.00 93.56 105 VAL A CA 1
ATOM 807 C C . VAL A 1 105 ? 9.691 7.576 6.797 1.00 93.56 105 VAL A C 1
ATOM 809 O O . VAL A 1 105 ? 9.659 8.749 7.173 1.00 93.56 105 VAL A O 1
ATOM 812 N N . LEU A 1 106 ? 9.292 6.545 7.538 1.00 95.31 106 LEU A N 1
ATOM 813 C CA . LEU A 1 106 ? 8.867 6.662 8.927 1.00 95.31 106 LEU A CA 1
ATOM 814 C C . LEU A 1 106 ? 10.110 6.675 9.824 1.00 95.31 106 LEU A C 1
ATOM 816 O O . LEU A 1 106 ? 10.663 5.636 10.174 1.00 95.31 106 LEU A O 1
ATOM 820 N N . ARG A 1 107 ? 10.584 7.870 10.176 1.00 96.38 107 ARG A N 1
ATOM 821 C CA . ARG A 1 107 ? 11.865 8.079 10.872 1.00 96.38 107 ARG A CA 1
ATOM 822 C C . ARG A 1 107 ? 11.873 7.521 12.288 1.00 96.38 107 ARG A C 1
ATOM 824 O O . ARG A 1 107 ? 12.923 7.139 12.789 1.00 96.38 107 ARG A O 1
ATOM 831 N N . ASN A 1 108 ? 10.711 7.472 12.924 1.00 97.31 108 ASN A N 1
ATOM 832 C CA . ASN A 1 108 ? 10.539 7.018 14.296 1.00 97.31 108 ASN A CA 1
ATOM 833 C C . ASN A 1 108 ? 9.955 5.597 14.398 1.00 97.31 108 ASN A C 1
ATOM 835 O O . ASN A 1 108 ? 9.411 5.251 15.446 1.00 97.31 108 ASN A O 1
ATOM 839 N N . TYR A 1 109 ? 10.077 4.761 13.356 1.00 96.81 109 TYR A N 1
ATOM 840 C CA . TYR A 1 109 ? 9.512 3.404 13.359 1.00 96.81 109 TYR A CA 1
ATOM 841 C C . TYR A 1 109 ? 10.056 2.532 14.508 1.00 96.81 109 TYR A C 1
ATOM 843 O O . TYR A 1 109 ? 9.274 1.874 15.187 1.00 96.81 109 TYR A O 1
ATOM 851 N N . GLU A 1 110 ? 11.359 2.585 14.806 1.00 96.50 110 GLU A N 1
ATOM 852 C CA . GLU A 1 110 ? 11.972 1.852 15.928 1.00 96.50 110 GLU A CA 1
ATOM 853 C C . GLU A 1 110 ? 11.418 2.285 17.301 1.00 96.50 110 GLU A C 1
ATOM 855 O O . GLU A 1 110 ? 10.930 1.422 18.042 1.00 96.50 110 GLU A O 1
ATOM 860 N N . PRO A 1 111 ? 11.406 3.592 17.654 1.00 97.88 111 PRO A N 1
ATOM 861 C CA . PRO A 1 111 ? 10.721 4.071 18.852 1.00 97.88 111 PRO A CA 1
ATOM 862 C C . PRO A 1 111 ? 9.254 3.639 18.943 1.00 97.88 111 PRO A C 1
ATOM 864 O O . PRO A 1 111 ? 8.797 3.270 20.026 1.00 97.88 111 PRO A O 1
ATOM 867 N N . LEU A 1 112 ? 8.514 3.673 17.829 1.00 97.62 112 LEU A N 1
ATOM 868 C CA . LEU A 1 112 ? 7.109 3.264 17.786 1.00 97.62 112 LEU A CA 1
ATOM 869 C C . LEU A 1 112 ? 6.954 1.765 18.062 1.00 97.62 112 LEU A C 1
ATOM 871 O O . LEU A 1 112 ? 6.145 1.386 18.909 1.00 97.62 112 LEU A O 1
ATOM 875 N N . ILE A 1 113 ? 7.777 0.923 17.428 1.00 97.56 113 ILE A N 1
ATOM 876 C CA . ILE A 1 113 ? 7.800 -0.527 17.660 1.00 97.56 113 ILE A CA 1
ATOM 877 C C . ILE A 1 113 ? 8.038 -0.829 19.141 1.00 97.56 113 ILE A C 1
ATOM 879 O O . ILE A 1 113 ? 7.291 -1.606 19.737 1.00 97.56 113 ILE A O 1
ATOM 883 N N . ALA A 1 114 ? 9.028 -0.180 19.757 1.00 97.56 114 ALA A N 1
ATOM 884 C CA . ALA A 1 114 ? 9.347 -0.386 21.166 1.00 97.56 114 ALA A CA 1
ATOM 885 C C . ALA A 1 114 ? 8.220 0.093 22.097 1.00 97.56 114 ALA A C 1
ATOM 887 O O . ALA A 1 114 ? 7.784 -0.650 22.980 1.00 97.56 114 ALA A O 1
ATOM 888 N N . ARG A 1 115 ? 7.719 1.319 21.887 1.00 97.06 115 ARG A N 1
ATOM 889 C CA . ARG A 1 115 ? 6.688 1.947 22.728 1.00 97.06 115 ARG A CA 1
ATOM 890 C C . ARG A 1 115 ? 5.380 1.161 22.727 1.00 97.06 115 ARG A C 1
ATOM 892 O O . ARG A 1 115 ? 4.776 0.989 23.782 1.00 97.06 115 ARG A O 1
ATOM 899 N N . HIS A 1 116 ? 4.965 0.689 21.557 1.00 96.44 116 HIS A N 1
ATOM 900 C CA . HIS A 1 116 ? 3.693 -0.006 21.356 1.00 96.44 116 HIS A CA 1
ATOM 901 C C . HIS A 1 116 ? 3.833 -1.539 21.395 1.00 96.44 116 HIS A C 1
ATOM 903 O O . HIS A 1 116 ? 2.858 -2.268 21.225 1.00 96.44 116 HIS A O 1
ATOM 909 N N . ARG A 1 117 ? 5.047 -2.051 21.662 1.00 97.31 117 ARG A N 1
ATOM 910 C CA . ARG A 1 117 ? 5.367 -3.491 21.680 1.00 97.31 117 ARG A CA 1
ATOM 911 C C . ARG A 1 117 ? 4.905 -4.200 20.400 1.00 97.31 117 ARG A C 1
ATOM 913 O O . ARG A 1 117 ? 4.385 -5.317 20.452 1.00 97.31 117 ARG A O 1
ATOM 920 N N . LEU A 1 118 ? 5.078 -3.525 19.264 1.00 96.81 118 LEU A N 1
ATOM 921 C CA . LEU A 1 118 ? 4.714 -4.049 17.952 1.00 96.81 118 LEU A CA 1
ATOM 922 C C . LEU A 1 118 ? 5.603 -5.251 17.616 1.00 96.81 118 LEU A C 1
ATOM 924 O O . LEU A 1 118 ? 6.752 -5.336 18.054 1.00 96.81 118 LEU A O 1
ATOM 928 N N . ARG A 1 119 ? 5.077 -6.182 16.820 1.00 96.44 119 ARG A N 1
ATOM 929 C CA . ARG A 1 119 ? 5.801 -7.381 16.372 1.00 96.44 119 ARG A CA 1
ATOM 930 C C . ARG A 1 119 ? 5.827 -7.440 14.842 1.00 96.44 119 ARG A C 1
ATOM 932 O O . ARG A 1 119 ? 5.151 -8.298 14.278 1.00 96.44 119 ARG A O 1
ATOM 939 N N . PRO A 1 120 ? 6.548 -6.519 14.176 1.00 96.75 120 PRO A N 1
ATOM 940 C CA . PRO A 1 120 ? 6.689 -6.572 12.728 1.00 96.75 120 PRO A CA 1
ATOM 941 C C . PRO A 1 120 ? 7.388 -7.866 12.307 1.00 96.75 120 PRO A C 1
ATOM 943 O O . PRO A 1 120 ? 8.300 -8.342 12.989 1.00 96.75 120 PRO A O 1
ATOM 946 N N . VAL A 1 121 ? 6.947 -8.440 11.191 1.00 96.62 121 VAL A N 1
ATOM 947 C CA . VAL A 1 121 ? 7.576 -9.619 10.571 1.00 96.62 121 VAL A CA 1
ATOM 948 C C . VAL A 1 121 ? 8.436 -9.249 9.361 1.00 96.62 121 VAL A C 1
ATOM 950 O O . VAL A 1 121 ? 9.112 -10.107 8.794 1.00 96.62 121 VAL A O 1
ATOM 953 N N . SER A 1 122 ? 8.404 -7.983 8.955 1.00 95.38 122 SER A N 1
ATOM 954 C CA . SER A 1 122 ? 9.250 -7.386 7.934 1.00 95.38 122 SER A CA 1
ATOM 955 C C . SER A 1 122 ? 10.225 -6.377 8.542 1.00 95.38 122 SER A C 1
ATOM 957 O O . SER A 1 122 ? 10.072 -5.897 9.662 1.00 95.38 122 SER A O 1
ATOM 959 N N . GLU A 1 123 ? 11.235 -6.027 7.758 1.00 94.75 123 GLU A N 1
ATOM 960 C CA . GLU A 1 123 ? 12.207 -4.974 8.056 1.00 94.75 123 GLU A CA 1
ATOM 961 C C . GLU A 1 123 ? 11.751 -3.613 7.495 1.00 94.75 123 GLU A C 1
ATOM 963 O O . GLU A 1 123 ? 12.493 -2.632 7.536 1.00 94.75 123 GLU A O 1
ATOM 968 N N . CYS A 1 124 ? 10.557 -3.546 6.894 1.00 94.44 124 CYS A N 1
ATOM 969 C CA . CYS A 1 124 ? 10.044 -2.320 6.304 1.00 94.44 124 CYS A CA 1
ATOM 970 C C . CYS A 1 124 ? 9.351 -1.471 7.373 1.00 94.44 124 CYS A C 1
ATOM 972 O O . CYS A 1 124 ? 8.353 -1.876 7.965 1.00 94.44 124 CYS A O 1
ATOM 974 N N . ASP A 1 125 ? 9.828 -0.239 7.530 1.00 94.00 125 ASP A N 1
ATOM 975 C CA . ASP A 1 125 ? 9.241 0.811 8.371 1.00 94.00 125 ASP A CA 1
ATOM 976 C C . ASP A 1 125 ? 7.715 0.964 8.209 1.00 94.00 125 ASP A C 1
ATOM 978 O O . ASP A 1 125 ? 6.990 1.223 9.166 1.00 94.00 125 ASP A O 1
ATOM 982 N N . SER A 1 126 ? 7.215 0.745 6.994 1.00 95.50 126 SER A N 1
ATOM 983 C CA . SER A 1 126 ? 5.804 0.864 6.634 1.00 95.50 126 SER A CA 1
ATOM 984 C C . SER A 1 126 ? 4.893 -0.136 7.349 1.00 95.50 126 SER A C 1
ATOM 986 O O . S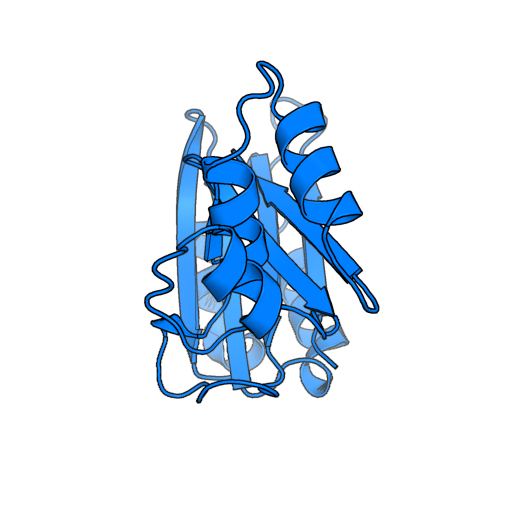ER A 1 126 ? 3.706 0.146 7.497 1.00 95.50 126 SER A O 1
ATOM 988 N N . GLU A 1 127 ? 5.407 -1.286 7.797 1.00 96.88 127 GLU A N 1
ATOM 989 C CA . GLU A 1 127 ? 4.611 -2.251 8.566 1.00 96.88 127 GLU A CA 1
ATOM 990 C C . GLU A 1 127 ? 4.205 -1.687 9.932 1.00 96.88 127 GLU A C 1
ATOM 992 O O . GLU A 1 127 ? 3.103 -1.962 10.404 1.00 96.88 127 GLU A O 1
ATOM 997 N N . ALA A 1 128 ? 5.039 -0.831 10.535 1.00 97.44 128 ALA A N 1
ATOM 998 C CA . ALA A 1 128 ? 4.720 -0.204 11.813 1.00 97.44 128 ALA A CA 1
ATOM 999 C C . ALA A 1 128 ? 3.437 0.641 11.731 1.00 97.44 128 ALA A C 1
ATOM 1001 O O . ALA A 1 128 ? 2.653 0.630 12.673 1.00 97.44 128 ALA A O 1
ATOM 1002 N N . LEU A 1 129 ? 3.170 1.305 10.595 1.00 97.75 129 LEU A N 1
ATOM 1003 C CA . LEU A 1 129 ? 1.914 2.037 10.379 1.00 97.75 129 LEU A CA 1
ATOM 1004 C C . LEU A 1 129 ? 0.701 1.100 10.431 1.00 97.75 129 LEU A C 1
ATOM 1006 O O . LEU A 1 129 ? -0.292 1.424 11.072 1.00 97.75 129 LEU A O 1
ATOM 1010 N N . GLY A 1 130 ? 0.785 -0.066 9.785 1.00 97.94 130 GLY A N 1
ATOM 1011 C CA . GLY A 1 130 ? -0.306 -1.041 9.764 1.00 97.94 130 GLY A CA 1
ATOM 1012 C C . GLY A 1 130 ? -0.595 -1.631 11.142 1.00 97.94 130 GLY A C 1
ATOM 1013 O O . GLY A 1 130 ? -1.753 -1.712 11.548 1.00 97.94 130 GLY A O 1
ATOM 1014 N N . LEU A 1 131 ? 0.460 -1.947 11.895 1.00 98.19 131 LEU A N 1
ATOM 1015 C CA . LEU A 1 131 ? 0.350 -2.454 13.263 1.00 98.19 131 LEU A CA 1
ATOM 1016 C C . LEU A 1 131 ? -0.186 -1.398 14.244 1.00 98.19 131 LEU A C 1
ATOM 1018 O O . LEU A 1 131 ? -0.914 -1.744 15.169 1.00 98.19 131 LEU A O 1
ATOM 1022 N N . LEU A 1 132 ? 0.136 -0.115 14.045 1.00 98.12 132 LEU A N 1
ATOM 1023 C CA . LEU A 1 132 ? -0.445 0.977 14.835 1.00 98.12 132 LEU A CA 1
ATOM 1024 C C . LEU A 1 132 ? -1.940 1.152 14.558 1.00 98.12 132 LEU A C 1
ATOM 1026 O O . LEU A 1 132 ? -2.699 1.364 15.499 1.00 98.12 132 LEU A O 1
ATOM 1030 N N . ILE A 1 133 ? -2.366 1.031 13.295 1.00 98.25 133 ILE A N 1
ATOM 1031 C CA . ILE A 1 133 ? -3.794 1.047 12.936 1.00 98.25 133 ILE A CA 1
ATOM 1032 C C . ILE A 1 133 ? -4.517 -0.112 13.630 1.00 98.25 133 ILE A C 1
ATOM 1034 O O . ILE A 1 133 ? -5.576 0.097 14.206 1.00 98.25 133 ILE A O 1
ATOM 1038 N N . GLU A 1 134 ? -3.936 -1.314 13.613 1.00 97.19 134 GLU A N 1
ATOM 1039 C CA . GLU A 1 134 ? -4.515 -2.506 14.250 1.00 97.19 134 GLU A CA 1
ATOM 1040 C C . GLU A 1 134 ? -4.595 -2.402 15.781 1.00 97.19 134 GLU A C 1
ATOM 1042 O O . GLU A 1 134 ? -5.532 -2.919 16.382 1.00 97.19 134 GLU A O 1
ATOM 1047 N N . GLN A 1 135 ? -3.642 -1.724 16.425 1.00 96.94 135 GLN A N 1
ATOM 1048 C CA . GLN A 1 135 ? -3.640 -1.543 17.880 1.00 96.94 135 GLN A CA 1
ATOM 1049 C C . GLN A 1 135 ? -4.473 -0.360 18.386 1.00 96.94 135 GLN A C 1
ATOM 1051 O O . GLN A 1 135 ? -4.685 -0.266 19.596 1.00 96.94 135 GLN A O 1
ATOM 1056 N N . SER A 1 136 ? -4.896 0.568 17.523 1.00 97.62 136 SER A N 1
ATOM 1057 C CA . SER A 1 136 ? -5.688 1.714 17.977 1.00 97.62 136 SER A CA 1
ATOM 1058 C C . SER A 1 136 ? -7.055 1.258 18.500 1.00 97.62 136 SER A C 1
ATOM 1060 O O . SER A 1 136 ? -7.743 0.439 17.892 1.00 97.62 136 SER A O 1
ATOM 1062 N N . GLU A 1 137 ? -7.455 1.828 19.636 1.00 96.81 137 GLU A N 1
ATOM 1063 C CA . GLU A 1 137 ? -8.737 1.559 20.292 1.00 96.81 137 GLU A CA 1
ATOM 1064 C C . GLU A 1 137 ? -9.881 2.426 19.735 1.00 96.81 137 GLU A C 1
ATOM 1066 O O . GLU A 1 137 ? -11.021 2.311 20.193 1.00 96.81 137 GLU A O 1
ATOM 1071 N N . ASP A 1 138 ? -9.614 3.300 18.753 1.00 98.06 138 ASP A N 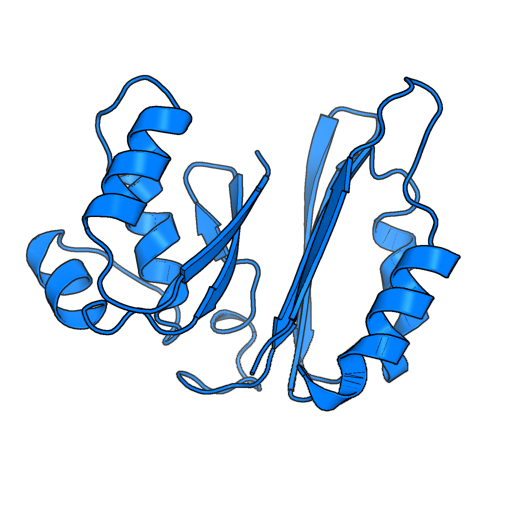1
ATOM 1072 C CA . ASP A 1 138 ? -10.660 4.131 18.159 1.00 98.06 138 ASP A CA 1
ATOM 1073 C C . ASP A 1 138 ? -11.717 3.255 17.450 1.00 98.06 138 ASP A C 1
ATOM 1075 O O . ASP A 1 138 ? -11.383 2.363 16.654 1.00 98.06 138 ASP A O 1
ATOM 1079 N N . PRO A 1 139 ? -13.020 3.496 17.689 1.00 96.62 139 PRO A N 1
ATOM 1080 C CA . PRO A 1 139 ? -14.080 2.676 17.106 1.00 96.62 139 PRO A CA 1
ATOM 1081 C C . PRO A 1 139 ? -14.178 2.824 15.579 1.00 96.62 139 PRO A C 1
ATOM 1083 O O . PRO A 1 139 ? -14.704 1.940 14.898 1.00 96.62 139 PRO A O 1
ATOM 1086 N N . SER A 1 140 ? -13.679 3.924 15.016 1.00 97.44 140 SER A N 1
ATOM 1087 C CA . SER A 1 140 ? -13.726 4.228 13.592 1.00 97.44 140 SER A CA 1
ATOM 1088 C C . SER A 1 140 ? -12.395 3.931 12.907 1.00 97.44 140 SER A C 1
ATOM 1090 O O . SER A 1 140 ? -11.323 4.259 13.406 1.00 97.44 140 SER A O 1
ATOM 1092 N N . LEU A 1 141 ? -12.453 3.400 11.684 1.00 96.06 141 LEU A N 1
ATOM 1093 C CA . LEU A 1 141 ? -11.255 3.237 10.857 1.00 96.06 141 LEU A CA 1
ATOM 1094 C C . LEU A 1 141 ? -10.518 4.573 10.655 1.00 96.06 141 LEU A C 1
ATOM 1096 O O . LEU A 1 141 ? -9.293 4.623 10.681 1.00 96.06 141 LEU A O 1
ATOM 1100 N N . SER A 1 142 ? -11.262 5.667 10.471 1.00 96.50 142 SER A N 1
ATOM 1101 C CA . SER A 1 142 ? -10.688 7.004 10.313 1.00 96.50 142 SER A CA 1
ATOM 1102 C C . SER A 1 142 ? -9.878 7.449 11.526 1.00 96.50 142 SER A C 1
ATOM 1104 O O . SER A 1 142 ? -8.814 8.032 11.341 1.00 96.50 142 SER A O 1
ATOM 1106 N N . GLY A 1 143 ? -10.357 7.176 12.740 1.00 98.06 143 GLY A N 1
ATOM 1107 C CA . GLY A 1 143 ? -9.638 7.515 13.963 1.00 98.06 143 GLY A CA 1
ATOM 1108 C C . GLY A 1 143 ? -8.423 6.617 14.165 1.00 98.06 143 GLY A C 1
ATOM 1109 O O . GLY A 1 143 ? -7.336 7.137 14.391 1.00 98.06 143 GLY A O 1
ATOM 1110 N N . ARG A 1 144 ? -8.542 5.305 13.907 1.00 98.00 144 ARG A N 1
ATOM 1111 C CA . ARG A 1 144 ? -7.387 4.386 13.951 1.00 98.00 144 ARG A CA 1
ATOM 1112 C C . ARG A 1 144 ? -6.271 4.791 12.988 1.00 98.00 144 ARG A C 1
ATOM 1114 O O . ARG A 1 144 ? -5.092 4.777 13.335 1.00 98.00 144 ARG A O 1
ATOM 1121 N N . VAL A 1 145 ? -6.639 5.212 11.776 1.00 97.12 145 VAL A N 1
ATOM 1122 C CA . VAL A 1 145 ? -5.694 5.766 10.795 1.00 97.12 145 VAL A CA 1
ATOM 1123 C C . VAL A 1 145 ? -5.122 7.105 11.263 1.00 97.12 145 VAL A C 1
ATOM 1125 O O . VAL A 1 145 ? -3.923 7.332 11.105 1.00 97.12 145 VAL A O 1
ATOM 1128 N N . ALA A 1 146 ? -5.943 7.986 11.841 1.00 97.62 146 ALA A N 1
ATOM 1129 C CA . ALA A 1 146 ? -5.483 9.269 12.363 1.00 97.62 146 ALA A CA 1
ATOM 1130 C C . ALA A 1 146 ? -4.463 9.088 13.496 1.00 97.62 146 ALA A C 1
ATOM 1132 O O . ALA A 1 146 ? -3.436 9.759 13.477 1.00 97.62 146 ALA A O 1
ATOM 1133 N N . ASP A 1 147 ? -4.684 8.154 14.420 1.00 97.88 147 ASP A N 1
ATOM 1134 C CA . ASP A 1 147 ? -3.745 7.835 15.499 1.00 97.88 147 ASP A CA 1
ATOM 1135 C C . ASP A 1 147 ? -2.382 7.401 14.953 1.00 97.88 147 ASP A C 1
ATOM 1137 O O . ASP A 1 147 ? -1.347 7.942 15.352 1.00 97.88 147 ASP A O 1
ATOM 1141 N N . ALA A 1 148 ? -2.375 6.474 13.989 1.00 97.62 148 ALA A N 1
ATOM 1142 C CA . ALA A 1 148 ? -1.145 5.997 13.363 1.00 97.62 148 ALA A CA 1
ATOM 1143 C C . ALA A 1 148 ? -0.395 7.119 12.622 1.00 97.62 148 ALA A C 1
ATOM 1145 O O . ALA A 1 148 ? 0.826 7.228 12.734 1.00 97.62 148 ALA A O 1
ATOM 1146 N N . VAL A 1 149 ? -1.115 7.979 11.892 1.00 96.38 149 VAL A N 1
ATOM 1147 C CA . VAL A 1 149 ? -0.525 9.119 11.168 1.00 96.38 149 VAL A CA 1
ATOM 1148 C C . VAL A 1 149 ? -0.017 10.196 12.128 1.00 96.38 149 VAL A C 1
ATOM 1150 O O . VAL A 1 149 ? 1.059 10.740 11.901 1.00 96.38 149 VAL A O 1
ATOM 1153 N N . ASN A 1 150 ? -0.733 10.485 13.215 1.00 97.19 150 ASN A N 1
ATOM 1154 C CA . ASN A 1 150 ? -0.318 11.470 14.218 1.00 97.19 150 ASN A CA 1
ATOM 1155 C C . ASN A 1 150 ? 0.913 11.012 15.012 1.00 97.19 150 ASN A C 1
ATOM 1157 O O . ASN A 1 150 ? 1.689 11.842 15.484 1.00 97.19 150 ASN A O 1
ATOM 1161 N N . ALA A 1 151 ? 1.099 9.699 15.166 1.00 96.94 151 ALA A N 1
ATOM 1162 C CA . ALA A 1 151 ? 2.286 9.123 15.786 1.00 96.94 151 ALA A CA 1
ATOM 1163 C C . ALA A 1 151 ? 3.511 9.107 14.849 1.00 96.94 151 ALA A C 1
ATOM 1165 O O . ALA A 1 151 ? 4.642 8.975 15.324 1.00 96.94 151 ALA A O 1
ATOM 1166 N N . ALA A 1 152 ? 3.308 9.219 13.534 1.00 96.81 152 ALA A N 1
ATOM 1167 C CA . ALA A 1 152 ? 4.365 9.119 12.538 1.00 96.81 152 ALA A CA 1
ATOM 1168 C C . ALA A 1 152 ? 5.217 10.395 12.442 1.00 96.81 152 ALA A C 1
ATOM 1170 O O . ALA A 1 152 ? 4.696 11.503 12.340 1.00 96.81 152 ALA A O 1
ATOM 1171 N N . ASP A 1 153 ? 6.540 10.230 12.390 1.00 97.62 153 ASP A N 1
ATOM 1172 C CA . ASP A 1 153 ? 7.483 11.298 12.046 1.00 97.62 153 ASP A CA 1
ATOM 1173 C C . ASP A 1 153 ? 8.140 11.024 10.688 1.00 97.62 153 ASP A C 1
ATOM 1175 O O . ASP A 1 153 ? 8.755 9.976 10.470 1.00 97.62 153 ASP A O 1
ATOM 1179 N N . GLY A 1 154 ? 8.040 11.990 9.776 1.00 93.94 154 GLY A N 1
ATOM 1180 C CA . GLY A 1 154 ? 8.630 11.937 8.442 1.00 93.94 154 GLY A CA 1
ATOM 1181 C C . GLY A 1 154 ? 7.635 12.204 7.308 1.00 93.94 154 GLY A C 1
ATOM 1182 O O . GLY A 1 154 ? 6.445 12.420 7.534 1.00 93.94 154 GLY A O 1
ATOM 1183 N N . PRO A 1 155 ? 8.117 12.240 6.052 1.00 94.12 155 PRO A N 1
ATOM 1184 C CA . PRO A 1 155 ? 7.243 12.369 4.895 1.00 94.12 155 PRO A CA 1
ATOM 1185 C C . PRO A 1 155 ? 6.382 11.112 4.758 1.00 94.12 155 PRO A C 1
ATOM 1187 O O . PRO A 1 155 ? 6.926 10.010 4.722 1.00 94.12 155 PRO A O 1
ATOM 1190 N N . LEU A 1 156 ? 5.067 11.291 4.631 1.00 94.00 156 LEU A N 1
ATOM 1191 C CA . LEU A 1 156 ? 4.104 10.196 4.579 1.00 94.00 156 LEU A CA 1
ATOM 1192 C C . LEU A 1 156 ? 3.044 10.455 3.506 1.00 94.00 156 LEU A C 1
ATOM 1194 O O . LEU A 1 156 ? 2.296 11.429 3.557 1.00 94.00 156 LEU A O 1
ATOM 1198 N N . ALA A 1 157 ? 2.963 9.546 2.539 1.00 96.50 157 ALA A N 1
ATOM 1199 C CA . ALA A 1 157 ? 1.808 9.389 1.667 1.00 96.50 157 ALA A CA 1
ATOM 1200 C C . ALA A 1 157 ? 1.352 7.932 1.740 1.00 96.50 157 ALA A C 1
ATOM 1202 O O . ALA A 1 157 ? 2.131 7.028 1.434 1.00 96.50 157 ALA A O 1
ATOM 1203 N N . MET A 1 158 ? 0.104 7.701 2.140 1.00 96.69 158 MET A N 1
ATOM 1204 C CA . MET A 1 158 ? -0.435 6.364 2.371 1.00 96.69 158 MET A CA 1
ATOM 1205 C C . MET A 1 158 ? -1.775 6.193 1.659 1.00 96.69 158 MET A C 1
ATOM 1207 O O . MET A 1 158 ? -2.594 7.109 1.631 1.00 96.69 158 MET A O 1
ATOM 1211 N N . LEU A 1 159 ? -1.997 5.009 1.093 1.00 98.06 159 LEU A N 1
ATOM 1212 C CA . LEU A 1 159 ? -3.321 4.546 0.681 1.00 98.06 159 LEU A CA 1
ATOM 1213 C C . LEU A 1 159 ? -3.630 3.268 1.453 1.00 98.06 159 LEU A C 1
ATOM 1215 O O . LEU A 1 159 ? -2.737 2.445 1.652 1.00 98.06 159 LEU A O 1
ATOM 1219 N N . GLY A 1 160 ? -4.889 3.097 1.838 1.00 97.56 160 GLY A N 1
ATOM 1220 C CA . GLY A 1 160 ? -5.382 1.892 2.489 1.00 97.56 160 GLY A CA 1
ATOM 1221 C C . GLY A 1 160 ? -6.649 1.379 1.816 1.00 97.56 160 GLY A C 1
ATOM 1222 O O . GLY A 1 160 ? -7.368 2.145 1.167 1.00 97.56 160 GLY A O 1
ATOM 1223 N N . ILE A 1 161 ? -6.888 0.079 1.934 1.00 97.69 161 ILE A N 1
ATOM 1224 C CA . ILE A 1 161 ? -8.079 -0.591 1.419 1.00 97.69 161 ILE A CA 1
ATOM 1225 C C . ILE A 1 161 ? -8.502 -1.694 2.393 1.00 97.69 161 ILE A C 1
ATOM 1227 O O . ILE A 1 161 ? -7.663 -2.472 2.849 1.00 97.69 161 ILE A O 1
ATOM 1231 N N . TRP A 1 162 ? -9.798 -1.730 2.692 1.00 95.75 162 TRP A N 1
ATOM 1232 C CA . TRP A 1 162 ? -10.465 -2.661 3.598 1.00 95.75 162 TRP A CA 1
ATOM 1233 C C . TRP A 1 162 ? -11.689 -3.233 2.885 1.00 95.75 162 TRP A C 1
ATOM 1235 O O . TRP A 1 162 ? -12.356 -2.450 2.163 1.00 95.75 162 TRP A O 1
#

Mean predicted aligned error: 2.97 Å

Radius of gyration: 15.36 Å; Cα contacts (8 Å, |Δi|>4): 351; chains: 1; bounding box: 38×23×43 Å